Protein AF-A0A925XCR7-F1 (afdb_monomer)

Solvent-accessible surface area (backbone atoms only — not comparable to full-atom values): 6802 Å² total; per-residue (Å²): 122,42,83,70,62,66,35,85,42,50,97,49,90,92,36,72,54,32,71,37,56,42,57,34,47,94,41,34,85,82,50,46,86,72,30,68,54,57,90,93,51,77,75,72,76,43,80,83,80,85,57,98,46,69,65,56,38,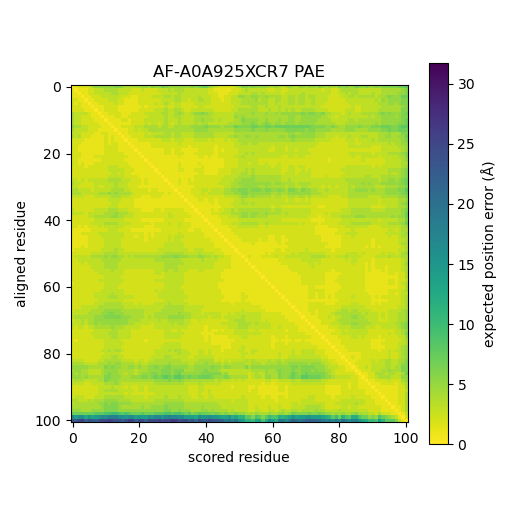41,54,50,50,54,50,52,47,71,74,43,69,85,42,89,87,65,84,79,88,85,80,91,79,67,87,76,74,75,62,95,73,82,79,51,91,54,69,92,70,43,78,91,123

Secondary structure (DSSP, 8-state):
-BSS-EEE--SSTT-SEEE-GGG-GGGHHHHSTT--PPTT-----B-----SSHHHHHHHHHHHHHHHTT-TT---------TTSS-S----SSGGGS---

Mean predicted aligned error: 2.95 Å

pLDDT: mean 95.8, std 4.24, range [63.31, 98.5]

Structure (mmCIF, N/CA/C/O backbone):
data_AF-A0A925XCR7-F1
#
_entry.id   AF-A0A925XCR7-F1
#
loop_
_atom_site.group_PDB
_atom_site.id
_atom_site.type_symbol
_atom_site.label_atom_id
_atom_site.label_alt_id
_atom_site.label_comp_id
_atom_site.label_asym_id
_atom_site.label_entity_id
_atom_site.label_seq_id
_atom_site.pdbx_PDB_ins_code
_atom_site.Cartn_x
_atom_site.Cartn_y
_atom_site.Cartn_z
_atom_site.occupancy
_atom_site.B_iso_or_equiv
_atom_site.auth_seq_id
_atom_site.auth_comp_id
_atom_site.auth_asym_id
_atom_site.auth_atom_id
_atom_site.pdbx_PDB_model_num
ATOM 1 N N . ILE A 1 1 ? 4.126 -8.905 2.747 1.00 90.75 1 ILE A N 1
ATOM 2 C CA . ILE A 1 1 ? 2.888 -8.171 3.103 1.00 90.75 1 ILE A CA 1
ATOM 3 C C . ILE A 1 1 ? 3.222 -7.279 4.283 1.00 90.75 1 ILE A C 1
ATOM 5 O O . ILE A 1 1 ? 3.778 -7.781 5.253 1.00 90.75 1 ILE A O 1
ATOM 9 N N . ALA A 1 2 ? 2.950 -5.984 4.185 1.00 96.12 2 ALA A N 1
ATOM 10 C CA . ALA A 1 2 ? 3.105 -5.044 5.282 1.00 96.12 2 ALA A CA 1
ATOM 11 C C . ALA A 1 2 ? 1.736 -4.790 5.926 1.00 96.12 2 ALA A C 1
ATOM 13 O O . ALA A 1 2 ? 0.800 -4.343 5.266 1.00 96.12 2 ALA A O 1
ATOM 14 N N . ALA A 1 3 ? 1.635 -5.083 7.224 1.00 96.62 3 ALA A N 1
ATOM 15 C CA . ALA A 1 3 ? 0.445 -4.825 8.041 1.00 96.62 3 ALA A CA 1
ATOM 16 C C . ALA A 1 3 ? 0.513 -3.468 8.774 1.00 96.62 3 ALA A C 1
ATOM 18 O O . ALA A 1 3 ? -0.361 -3.131 9.567 1.00 96.62 3 ALA A O 1
ATOM 19 N N . SER A 1 4 ? 1.576 -2.696 8.534 1.00 95.50 4 SER A N 1
ATOM 20 C CA . SER A 1 4 ? 1.891 -1.450 9.236 1.00 95.50 4 SER A CA 1
ATOM 21 C C . SER A 1 4 ? 2.313 -0.362 8.245 1.00 95.50 4 SER A C 1
ATOM 23 O O . SER A 1 4 ? 3.472 0.060 8.227 1.00 95.50 4 SER A O 1
ATOM 25 N N . GLY A 1 5 ? 1.378 0.066 7.393 1.00 95.56 5 GLY A N 1
ATOM 26 C CA . GLY A 1 5 ? 1.611 1.152 6.438 1.00 95.56 5 GLY A CA 1
ATOM 27 C C . GLY A 1 5 ? 2.134 2.412 7.138 1.00 95.56 5 GLY A C 1
ATOM 28 O O . GLY A 1 5 ? 1.644 2.806 8.202 1.00 95.56 5 GLY A O 1
ATOM 29 N N . SER A 1 6 ? 3.146 3.050 6.551 1.00 96.56 6 SER A N 1
ATOM 30 C CA . SER A 1 6 ? 3.843 4.189 7.158 1.00 96.56 6 SER A CA 1
ATOM 31 C C . SER A 1 6 ? 3.678 5.471 6.344 1.00 96.56 6 SER A C 1
ATOM 33 O O . SER A 1 6 ? 3.343 5.446 5.162 1.00 96.56 6 SER A O 1
ATOM 35 N N . LYS A 1 7 ? 3.899 6.613 6.993 1.00 95.62 7 LYS A N 1
ATOM 36 C CA . LYS A 1 7 ? 4.049 7.919 6.346 1.00 95.62 7 LYS A CA 1
ATOM 37 C C . LYS A 1 7 ? 5.367 8.556 6.770 1.00 95.62 7 LYS A C 1
ATOM 39 O O . LYS A 1 7 ? 5.871 8.278 7.861 1.00 95.62 7 LYS A O 1
ATOM 44 N N . ALA A 1 8 ? 5.892 9.435 5.921 1.00 94.50 8 ALA A N 1
ATOM 45 C CA . ALA A 1 8 ? 7.056 10.245 6.256 1.00 94.50 8 ALA A CA 1
ATOM 46 C C . ALA A 1 8 ? 6.709 11.258 7.360 1.00 94.50 8 ALA A C 1
ATOM 48 O O . ALA A 1 8 ? 5.637 11.868 7.343 1.00 94.50 8 ALA A O 1
ATOM 49 N N . GLY A 1 9 ? 7.627 11.434 8.308 1.00 94.50 9 GLY A N 1
ATOM 50 C CA . GLY A 1 9 ? 7.453 12.297 9.471 1.00 94.50 9 GLY A CA 1
ATOM 51 C C . GLY A 1 9 ? 6.632 11.668 10.598 1.00 94.50 9 GLY A C 1
ATOM 52 O O . GLY A 1 9 ? 6.069 10.573 10.492 1.00 94.50 9 GLY A O 1
ATOM 53 N N . SER A 1 10 ? 6.572 12.381 11.717 1.00 96.81 10 SER A N 1
ATOM 54 C CA . SER A 1 10 ? 5.891 11.959 12.938 1.00 96.81 10 SER A CA 1
ATOM 55 C C . SER A 1 10 ? 5.496 13.172 13.776 1.00 96.81 10 SER A C 1
ATOM 57 O O . SER A 1 10 ? 6.076 14.245 13.636 1.00 96.81 10 SER A O 1
ATOM 59 N N . ALA A 1 11 ? 4.526 12.987 14.674 1.00 94.50 11 ALA A N 1
ATOM 60 C CA . ALA A 1 11 ? 4.254 13.956 15.737 1.00 94.50 11 ALA A CA 1
ATOM 61 C C . ALA A 1 11 ? 5.389 13.994 16.780 1.00 94.50 11 ALA A C 1
ATOM 63 O O . ALA A 1 11 ? 5.552 14.983 17.487 1.00 94.50 11 ALA A O 1
ATOM 64 N N . TYR A 1 12 ? 6.180 12.921 16.868 1.00 97.00 12 TYR A N 1
ATOM 65 C CA . TYR A 1 12 ? 7.349 12.833 17.734 1.00 97.00 12 TYR A CA 1
ATOM 66 C C . TYR A 1 12 ? 8.607 13.221 16.957 1.00 97.00 12 TYR A C 1
ATOM 68 O O . TYR A 1 12 ? 8.954 12.560 15.980 1.00 97.00 12 TYR A O 1
ATOM 76 N N . SER A 1 13 ? 9.310 14.257 17.415 1.00 95.69 13 SER A N 1
ATOM 77 C CA . SER A 1 13 ? 10.455 14.860 16.712 1.00 95.69 13 SER A CA 1
ATOM 78 C C . SER A 1 13 ? 11.630 13.907 16.462 1.00 95.69 13 SER A C 1
ATOM 80 O O . SER A 1 13 ? 12.394 14.118 15.527 1.00 95.69 13 SER A O 1
ATOM 82 N N . PHE A 1 14 ? 11.767 12.848 17.263 1.00 96.81 14 PHE A N 1
ATOM 83 C CA . PHE A 1 14 ? 12.833 11.853 17.128 1.00 96.81 14 PHE A CA 1
ATOM 84 C C . PHE A 1 14 ? 12.530 10.744 16.102 1.00 96.81 14 PHE A C 1
ATOM 86 O O . PHE A 1 14 ? 13.379 9.887 15.866 1.00 96.81 14 PHE A O 1
ATOM 93 N N . LEU A 1 15 ? 11.335 10.726 15.498 1.00 97.81 15 LEU A N 1
ATO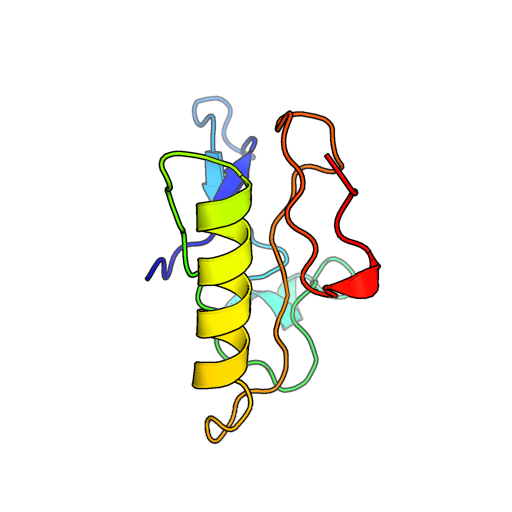M 94 C CA . LEU A 1 15 ? 10.933 9.714 14.518 1.00 97.81 15 LEU A CA 1
ATOM 95 C C . LEU A 1 15 ? 10.830 10.307 13.111 1.00 97.81 15 LEU A C 1
ATOM 97 O O . LEU A 1 15 ? 10.043 11.216 12.856 1.00 97.81 15 LEU A O 1
ATOM 101 N N . PHE A 1 16 ? 11.556 9.713 12.165 1.00 95.62 16 PHE A N 1
ATOM 102 C CA . PHE A 1 16 ? 11.508 10.088 10.746 1.00 95.62 16 PHE A CA 1
ATOM 103 C C . PHE A 1 16 ? 10.327 9.459 9.983 1.00 95.62 16 PHE A C 1
ATOM 105 O O . PHE A 1 16 ? 9.979 9.919 8.896 1.00 95.62 16 PHE A O 1
ATOM 112 N N . ALA A 1 17 ? 9.686 8.433 10.548 1.00 96.56 17 ALA A N 1
ATOM 113 C CA . ALA A 1 17 ? 8.493 7.790 10.009 1.00 96.56 17 ALA A CA 1
ATOM 114 C C . ALA A 1 17 ? 7.533 7.406 11.138 1.00 96.56 17 ALA A C 1
ATOM 116 O O . ALA A 1 17 ? 7.931 7.204 12.286 1.00 96.56 17 ALA A O 1
ATOM 117 N N . SER A 1 18 ? 6.250 7.298 10.813 1.00 97.69 18 SER A N 1
ATOM 118 C CA . SER A 1 18 ? 5.212 6.880 11.757 1.00 97.69 18 SER A CA 1
ATOM 119 C C . SER A 1 18 ? 4.073 6.173 11.032 1.00 97.69 18 SER A C 1
ATOM 121 O O . SER A 1 18 ? 4.020 6.173 9.802 1.00 97.69 18 SER A O 1
ATOM 123 N N . THR A 1 19 ? 3.135 5.587 11.781 1.00 97.44 19 THR A N 1
ATOM 124 C CA . THR A 1 19 ? 1.946 4.959 11.187 1.00 97.44 19 THR A CA 1
ATOM 125 C C . THR A 1 19 ? 1.186 5.934 10.284 1.00 97.44 19 THR A C 1
ATOM 127 O O . THR A 1 19 ? 1.012 7.123 10.614 1.00 97.44 19 THR A O 1
ATOM 130 N N . ASN A 1 20 ? 0.711 5.444 9.141 1.00 97.31 20 ASN A N 1
ATOM 131 C CA . ASN A 1 20 ? -0.145 6.209 8.246 1.00 97.31 20 ASN A CA 1
ATOM 132 C C . ASN A 1 20 ? -1.585 6.255 8.784 1.00 97.31 20 ASN A C 1
ATOM 134 O O . ASN A 1 20 ? -2.507 5.684 8.210 1.00 97.31 20 ASN A O 1
ATOM 138 N N . HIS A 1 21 ? -1.758 6.937 9.919 1.00 97.44 21 HIS A N 1
ATOM 139 C CA . HIS A 1 21 ? -3.009 6.976 10.679 1.00 97.44 21 HIS A CA 1
ATOM 140 C C . HIS A 1 21 ? -4.279 7.334 9.885 1.00 97.44 21 HIS A C 1
ATOM 142 O O . HIS A 1 21 ? -5.311 6.764 10.237 1.00 97.44 21 HIS A O 1
ATOM 148 N N . PRO A 1 22 ? -4.270 8.170 8.818 1.00 97.19 22 PRO A N 1
ATOM 149 C CA . PRO A 1 22 ? -5.462 8.376 7.993 1.00 97.19 22 PRO A CA 1
ATOM 150 C C . PRO A 1 22 ? -6.030 7.075 7.415 1.00 97.19 22 PRO A C 1
ATOM 152 O O . PRO A 1 22 ? -7.236 6.990 7.216 1.00 97.19 22 PRO A O 1
ATOM 155 N N . PHE A 1 23 ? -5.189 6.058 7.206 1.00 97.88 23 PHE A N 1
ATOM 156 C CA . PHE A 1 23 ? -5.558 4.736 6.698 1.00 97.88 23 PHE A CA 1
ATOM 157 C C . PHE A 1 23 ? -5.660 3.660 7.795 1.00 97.88 23 PHE A C 1
ATOM 159 O O . PHE A 1 23 ? -5.682 2.476 7.481 1.00 97.88 23 PHE A O 1
ATOM 166 N N . CYS A 1 24 ? -5.727 4.018 9.082 1.00 98.06 24 CYS A N 1
ATOM 167 C CA . CYS A 1 24 ? -5.956 3.040 10.152 1.00 98.06 24 CYS A CA 1
ATOM 168 C C . CYS A 1 24 ? -7.465 2.829 10.382 1.00 98.06 24 CYS A C 1
ATOM 170 O O . CYS A 1 24 ? -8.112 3.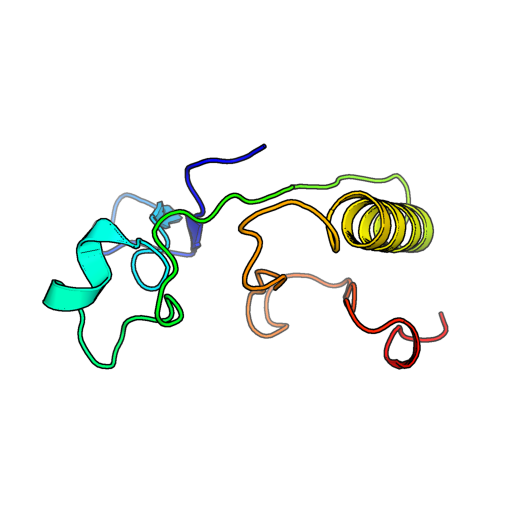743 10.903 1.00 98.06 24 CYS A O 1
ATOM 172 N N . PRO A 1 25 ? -8.037 1.638 10.093 1.00 97.75 25 PRO A N 1
ATOM 173 C CA . PRO A 1 25 ? -9.480 1.400 10.238 1.00 97.75 25 PRO A CA 1
ATOM 174 C C . PRO A 1 25 ? -9.999 1.649 11.655 1.00 97.75 25 PRO A C 1
ATOM 176 O O . PRO A 1 25 ? -11.040 2.270 11.846 1.00 97.75 25 PRO A O 1
ATOM 179 N N . THR A 1 26 ? -9.215 1.266 12.663 1.00 97.56 26 THR A N 1
ATOM 180 C CA . THR A 1 26 ? -9.545 1.456 14.083 1.00 97.56 26 THR A CA 1
ATOM 181 C C . THR A 1 26 ? -9.556 2.921 14.527 1.00 97.56 26 THR A C 1
ATOM 183 O O . THR A 1 26 ? -10.083 3.231 15.592 1.00 97.56 26 THR A O 1
ATOM 186 N N . LEU A 1 27 ? -8.992 3.833 13.728 1.00 97.44 27 LEU A N 1
ATOM 187 C CA . LEU A 1 27 ? -8.971 5.268 14.009 1.00 97.44 27 LEU A CA 1
ATOM 188 C C . LEU A 1 27 ? -10.026 6.049 13.218 1.00 97.44 27 LEU A C 1
ATOM 190 O O . LEU A 1 27 ? -10.185 7.237 13.487 1.00 97.44 27 LEU A O 1
ATOM 194 N N . ARG A 1 28 ? -10.771 5.416 12.297 1.00 97.12 28 ARG A N 1
ATOM 195 C CA . ARG A 1 28 ? -11.732 6.087 11.401 1.00 97.12 28 ARG A CA 1
ATOM 196 C C . ARG A 1 28 ? -12.703 6.997 12.160 1.00 97.12 28 ARG A C 1
ATOM 198 O O . ARG A 1 28 ? -12.748 8.191 11.885 1.00 97.12 28 ARG A O 1
ATOM 205 N N . SER A 1 29 ? -13.390 6.475 13.180 1.00 96.25 29 SER A N 1
ATOM 206 C CA . SER A 1 29 ? -14.356 7.256 13.974 1.00 96.25 29 SER A CA 1
ATOM 207 C C . SER A 1 29 ? -13.714 8.407 14.750 1.00 96.25 29 SER A C 1
ATOM 209 O O . SER A 1 29 ? -14.333 9.449 14.926 1.00 96.25 29 SER A O 1
ATOM 211 N N . LYS A 1 30 ? -12.472 8.231 15.219 1.00 97.50 30 LYS A N 1
ATOM 212 C CA . LYS A 1 30 ? -11.741 9.270 15.958 1.00 97.50 30 LYS A CA 1
ATOM 213 C C . LYS A 1 30 ? -11.238 10.377 15.031 1.00 97.50 30 LYS A C 1
ATOM 215 O O . LYS A 1 30 ? -11.156 11.525 15.451 1.00 97.50 30 LYS A O 1
ATOM 220 N N . LEU A 1 31 ? -10.843 10.018 13.812 1.00 97.38 31 LEU A N 1
ATOM 221 C CA . LEU A 1 31 ? -10.291 10.950 12.837 1.00 97.38 31 LEU A CA 1
ATOM 222 C C . LEU A 1 31 ? -11.376 11.736 12.105 1.00 97.38 31 LEU A C 1
ATOM 224 O O . LEU A 1 31 ? -11.114 12.884 11.777 1.00 97.38 31 LEU A O 1
ATOM 228 N N . GLY A 1 32 ? -12.564 11.166 11.879 1.00 97.12 32 GLY A N 1
ATOM 229 C CA . GLY A 1 32 ? -13.630 11.830 11.122 1.00 97.12 32 GLY A CA 1
ATOM 230 C C . GLY A 1 32 ? -13.197 12.114 9.681 1.00 97.12 32 GLY A C 1
ATOM 231 O O . GLY A 1 32 ? -12.592 11.252 9.046 1.00 97.12 32 GLY A O 1
ATOM 232 N N . GLU A 1 33 ? -13.455 13.332 9.198 1.00 96.31 33 GLU A N 1
ATOM 233 C CA . GLU A 1 33 ? -13.120 13.791 7.836 1.00 96.31 33 GLU A CA 1
ATOM 234 C C . GLU A 1 33 ? -11.647 13.561 7.419 1.00 96.31 33 GLU A C 1
ATOM 236 O O . GLU A 1 33 ? -11.401 13.141 6.292 1.00 96.31 33 GLU A O 1
ATOM 241 N N . PRO A 1 34 ? -10.638 13.764 8.292 1.00 97.19 34 PRO A N 1
ATOM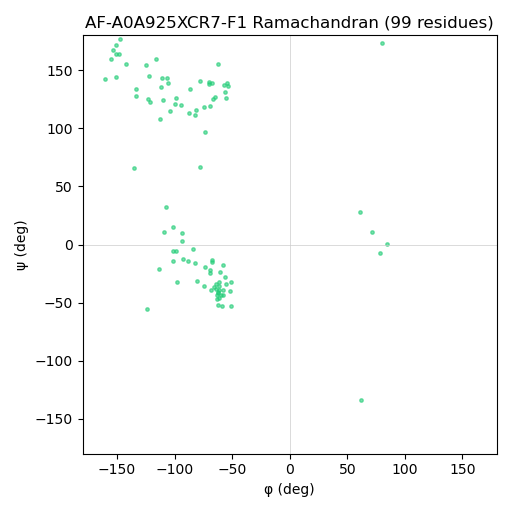 242 C CA . PRO A 1 34 ? -9.254 13.375 8.009 1.00 97.19 34 PRO A CA 1
ATOM 243 C C . PRO A 1 34 ? -8.994 11.893 7.685 1.00 97.19 34 PRO A C 1
ATOM 245 O O . PRO A 1 34 ? -7.905 11.570 7.198 1.00 97.19 34 PRO A O 1
ATOM 248 N N . SER A 1 35 ? -9.909 10.970 8.005 1.00 97.94 35 SER A N 1
ATOM 249 C CA . SER A 1 35 ? -9.731 9.556 7.671 1.00 97.94 35 SER A CA 1
ATOM 250 C C . SER A 1 35 ? -9.854 9.333 6.166 1.00 97.94 35 SER A C 1
ATOM 252 O O . SER A 1 35 ? -10.744 9.848 5.505 1.00 97.94 35 SER A O 1
ATOM 254 N N . GLN A 1 36 ? -8.969 8.501 5.629 1.00 97.19 36 GLN A N 1
ATOM 255 C CA . GLN A 1 36 ? -8.987 8.058 4.236 1.00 97.19 36 GLN A CA 1
ATOM 256 C C . GLN A 1 36 ? -9.384 6.581 4.109 1.00 97.19 36 GLN A C 1
ATOM 258 O O . GLN A 1 36 ? -9.250 5.994 3.036 1.00 97.19 36 GLN A O 1
ATOM 263 N N . VAL A 1 37 ? -9.858 5.961 5.197 1.00 97.81 37 VAL A N 1
ATOM 264 C CA . VAL A 1 37 ? -10.380 4.590 5.184 1.00 97.81 37 VAL A CA 1
ATOM 265 C C . VAL A 1 37 ? -11.763 4.604 4.525 1.00 97.81 37 VAL A C 1
ATOM 267 O O . VAL A 1 37 ? -12.665 5.245 5.067 1.00 97.81 37 VAL A O 1
ATOM 270 N N . PRO A 1 38 ? -11.964 3.905 3.391 1.00 95.88 38 PRO A N 1
ATOM 271 C CA . PRO A 1 38 ? -13.273 3.832 2.754 1.00 95.88 38 PRO A CA 1
ATOM 272 C C . PRO A 1 38 ? -14.323 3.165 3.646 1.00 95.88 38 PRO A C 1
ATOM 274 O O . PRO A 1 38 ? -14.014 2.329 4.499 1.00 95.88 38 PRO A O 1
ATOM 277 N N . ASP A 1 39 ? -15.585 3.491 3.402 1.00 94.62 39 ASP A N 1
ATOM 278 C CA . ASP A 1 39 ? -16.714 2.881 4.093 1.00 94.62 39 ASP A CA 1
ATOM 279 C C . ASP A 1 39 ? -16.712 1.352 3.929 1.00 94.62 39 ASP A C 1
ATOM 281 O O . ASP A 1 39 ? -16.429 0.818 2.857 1.00 94.62 39 ASP A O 1
ATOM 285 N N . GLY A 1 40 ? -16.995 0.634 5.020 1.00 95.62 40 GLY A N 1
ATOM 286 C CA . GLY A 1 40 ? -16.995 -0.833 5.054 1.00 95.62 40 GLY A CA 1
ATOM 287 C C . GLY A 1 40 ? -15.611 -1.492 5.154 1.00 95.62 40 GLY A C 1
ATOM 288 O O . GLY A 1 40 ? -15.537 -2.701 5.367 1.00 95.62 40 GLY A O 1
ATOM 289 N N . VAL A 1 41 ? -14.511 -0.734 5.056 1.00 97.75 41 VAL A N 1
ATOM 290 C CA . VAL A 1 41 ? -13.153 -1.287 5.167 1.00 97.75 41 VAL A CA 1
ATOM 291 C C . VAL A 1 41 ? -12.752 -1.467 6.631 1.00 97.75 41 VAL A C 1
ATOM 293 O O . VAL A 1 41 ? -12.571 -0.500 7.368 1.00 97.75 41 VAL A O 1
ATOM 296 N N . ASN A 1 42 ? -12.541 -2.724 7.030 1.00 97.38 42 ASN A N 1
ATOM 297 C CA . ASN A 1 42 ? -12.110 -3.095 8.385 1.00 97.38 42 ASN A CA 1
ATOM 298 C C . ASN A 1 42 ? -10.612 -3.426 8.488 1.00 97.38 42 ASN A C 1
ATOM 300 O O . ASN A 1 42 ? -10.071 -3.508 9.588 1.00 97.38 42 ASN A O 1
ATOM 304 N N . SER A 1 43 ? -9.931 -3.624 7.357 1.00 97.19 43 SER A N 1
ATOM 305 C CA . SER A 1 43 ? -8.506 -3.954 7.301 1.00 97.19 43 SER A CA 1
ATOM 306 C C . SER A 1 43 ? -7.884 -3.433 6.009 1.00 97.19 43 SER A C 1
ATOM 308 O O . SER A 1 43 ? -8.536 -3.429 4.967 1.00 97.19 43 SER A O 1
ATOM 310 N N . ILE A 1 44 ? -6.629 -2.988 6.083 1.00 97.75 44 ILE A N 1
ATOM 311 C CA . ILE A 1 44 ? -5.838 -2.519 4.940 1.00 97.75 44 ILE A CA 1
ATOM 312 C C . ILE A 1 44 ? -4.458 -3.168 5.035 1.00 97.75 44 ILE A C 1
ATOM 314 O O . ILE A 1 44 ? -3.801 -3.077 6.070 1.00 97.75 44 ILE A O 1
ATOM 318 N N . MET A 1 45 ? -4.028 -3.809 3.951 1.00 96.75 45 MET A N 1
ATOM 319 C CA . MET A 1 45 ? -2.719 -4.451 3.822 1.00 96.75 45 MET A CA 1
ATOM 320 C C . MET A 1 45 ? -1.970 -3.850 2.638 1.00 96.75 45 MET A C 1
ATOM 322 O O . MET A 1 45 ? -2.580 -3.523 1.621 1.00 96.75 45 MET A O 1
ATOM 326 N N . GLU A 1 46 ? -0.649 -3.738 2.752 1.00 97.81 46 GLU A N 1
ATOM 327 C CA . GLU A 1 46 ? 0.205 -3.222 1.683 1.00 97.81 46 GLU A CA 1
ATOM 328 C C . GLU A 1 46 ? 1.101 -4.328 1.108 1.00 97.81 46 GLU A C 1
ATOM 330 O O . GLU A 1 46 ? 1.713 -5.125 1.832 1.00 97.81 46 GLU A O 1
ATOM 335 N N . ILE A 1 47 ? 1.188 -4.378 -0.221 1.00 97.56 47 ILE A N 1
ATOM 336 C CA . ILE A 1 47 ? 2.144 -5.212 -0.949 1.00 97.56 47 ILE A CA 1
ATOM 337 C C . ILE A 1 47 ? 3.252 -4.301 -1.467 1.00 97.56 47 ILE A C 1
ATOM 339 O O . ILE A 1 47 ? 3.012 -3.437 -2.304 1.00 97.56 47 ILE A O 1
ATOM 343 N N . ILE A 1 48 ? 4.466 -4.502 -0.957 1.00 97.75 48 ILE A N 1
ATOM 344 C CA . ILE A 1 48 ? 5.657 -3.752 -1.365 1.00 97.75 48 ILE A CA 1
ATOM 345 C C . ILE A 1 48 ? 6.419 -4.606 -2.375 1.00 97.75 48 ILE A C 1
ATOM 347 O O . ILE A 1 48 ? 6.730 -5.764 -2.090 1.00 97.75 48 ILE A O 1
ATOM 351 N N . ILE A 1 49 ? 6.713 -4.035 -3.542 1.00 98.12 49 ILE A N 1
ATOM 352 C CA . ILE A 1 49 ? 7.368 -4.727 -4.653 1.00 98.12 49 ILE A CA 1
ATOM 353 C C . ILE A 1 49 ? 8.667 -3.998 -4.985 1.00 98.12 49 ILE A C 1
ATOM 355 O O . ILE A 1 49 ? 8.652 -2.820 -5.334 1.00 98.12 49 ILE A O 1
ATOM 359 N N . ASN A 1 50 ? 9.779 -4.730 -4.933 1.00 97.88 50 ASN A N 1
ATOM 360 C CA . ASN A 1 50 ? 11.061 -4.287 -5.470 1.00 97.88 50 ASN A CA 1
ATOM 361 C C . ASN A 1 50 ? 11.349 -5.062 -6.756 1.00 97.88 50 ASN A C 1
ATOM 363 O O . ASN A 1 50 ? 11.060 -6.255 -6.846 1.00 97.88 50 ASN A O 1
ATOM 367 N N . GLY A 1 51 ? 11.950 -4.401 -7.739 1.00 96.88 51 GLY A N 1
ATOM 368 C CA . GLY A 1 51 ? 12.305 -5.008 -9.017 1.00 96.88 51 GLY A CA 1
ATOM 369 C C . GLY A 1 51 ? 13.563 -4.380 -9.599 1.00 96.88 51 GLY A C 1
ATOM 370 O O . GLY A 1 51 ? 14.000 -3.315 -9.165 1.00 96.88 51 GLY A O 1
ATOM 371 N N . ARG A 1 52 ? 14.155 -5.062 -10.581 1.00 97.19 52 ARG A N 1
ATOM 372 C CA . ARG A 1 52 ? 15.385 -4.620 -11.256 1.00 97.19 52 ARG A CA 1
ATOM 373 C C . ARG A 1 52 ? 15.189 -3.385 -12.144 1.00 97.19 52 ARG A C 1
ATOM 375 O O . ARG A 1 52 ? 16.153 -2.676 -12.408 1.00 97.19 52 ARG A O 1
ATOM 382 N N . ASP A 1 53 ? 13.964 -3.150 -12.608 1.00 95.94 53 ASP A N 1
ATOM 383 C CA . ASP A 1 53 ? 13.568 -2.016 -13.441 1.00 95.94 53 ASP A CA 1
ATOM 384 C C . ASP A 1 53 ? 12.075 -1.683 -13.247 1.00 95.94 53 ASP A C 1
ATOM 386 O O . ASP A 1 53 ? 11.318 -2.445 -12.636 1.00 95.94 53 ASP A O 1
ATOM 390 N N . VAL A 1 54 ? 11.656 -0.517 -13.754 1.00 95.69 54 VAL A N 1
ATOM 391 C CA . VAL A 1 54 ? 10.277 -0.004 -13.645 1.00 95.69 54 VAL A CA 1
ATOM 392 C C . VAL A 1 54 ? 9.277 -0.938 -14.322 1.00 95.69 54 VAL A C 1
ATOM 394 O O . VAL A 1 54 ? 8.203 -1.171 -13.771 1.00 95.69 54 VAL A O 1
ATOM 397 N N . LYS A 1 55 ? 9.637 -1.511 -15.478 1.00 95.69 55 LYS A N 1
ATOM 398 C CA . LYS A 1 55 ? 8.772 -2.435 -16.218 1.00 95.69 55 LYS A CA 1
ATOM 399 C C . LYS A 1 55 ? 8.457 -3.679 -15.387 1.00 95.69 55 LYS A C 1
ATOM 401 O O . LYS A 1 55 ? 7.298 -4.053 -15.274 1.00 95.69 55 LYS A O 1
ATOM 406 N N . THR A 1 56 ? 9.463 -4.271 -14.748 1.00 97.75 56 THR A N 1
ATOM 407 C CA . THR A 1 56 ? 9.313 -5.444 -13.878 1.00 97.75 56 THR A CA 1
ATOM 408 C C . THR A 1 56 ? 8.376 -5.141 -12.708 1.00 97.75 56 THR A C 1
ATOM 410 O O . THR A 1 56 ? 7.511 -5.951 -12.387 1.00 97.75 56 THR A O 1
ATOM 413 N N . VAL A 1 57 ? 8.517 -3.970 -12.073 1.00 97.81 57 VAL A N 1
ATOM 414 C CA . VAL A 1 57 ? 7.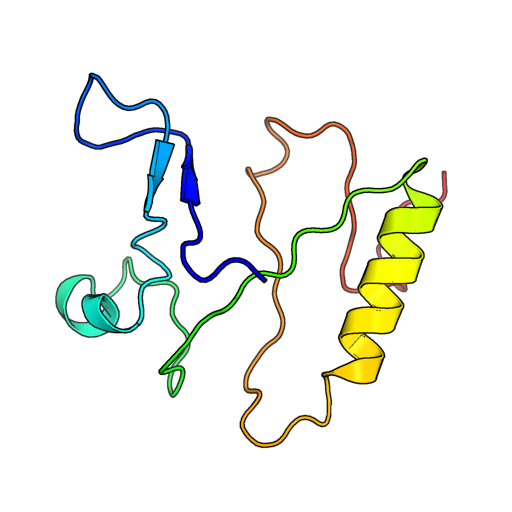638 -3.563 -10.963 1.00 97.81 57 VAL A CA 1
ATOM 415 C C . VAL A 1 57 ? 6.211 -3.300 -11.452 1.00 97.81 57 VAL A C 1
ATOM 417 O O . VAL A 1 57 ? 5.258 -3.689 -10.776 1.00 97.81 57 VAL A O 1
ATOM 420 N N . PHE A 1 58 ? 6.046 -2.684 -12.624 1.00 97.75 58 PHE A N 1
ATOM 421 C CA . PHE A 1 58 ? 4.739 -2.467 -13.244 1.00 97.75 58 PHE A CA 1
ATOM 422 C C . PHE A 1 58 ? 4.041 -3.794 -13.570 1.00 97.75 58 PHE A C 1
ATOM 424 O O . PHE A 1 58 ? 2.924 -4.013 -13.103 1.00 97.75 58 PHE A O 1
ATOM 431 N N . ASP A 1 59 ? 4.714 -4.704 -14.277 1.00 97.88 59 ASP A N 1
ATOM 432 C CA . ASP A 1 59 ? 4.173 -6.020 -14.636 1.00 97.88 59 ASP A CA 1
ATOM 433 C C . ASP A 1 59 ? 3.781 -6.814 -13.376 1.00 97.88 59 ASP A C 1
ATOM 435 O O . ASP A 1 59 ? 2.694 -7.389 -13.307 1.00 97.88 59 ASP A O 1
ATOM 439 N N . ALA A 1 60 ? 4.624 -6.789 -12.336 1.00 98.50 60 ALA A N 1
ATOM 440 C CA . ALA A 1 60 ? 4.326 -7.423 -11.053 1.00 98.50 60 ALA A CA 1
ATOM 441 C C . ALA A 1 60 ? 3.119 -6.783 -10.345 1.00 98.50 60 ALA A C 1
ATOM 443 O O . ALA A 1 60 ? 2.302 -7.492 -9.760 1.00 98.50 60 ALA A O 1
ATOM 444 N N . THR A 1 61 ? 2.970 -5.458 -10.422 1.00 98.31 61 THR A N 1
ATOM 445 C CA . THR A 1 61 ? 1.810 -4.746 -9.865 1.00 98.31 61 THR A CA 1
ATOM 446 C C . THR A 1 61 ? 0.522 -5.175 -10.567 1.00 98.31 61 THR A C 1
ATOM 448 O O . THR A 1 61 ? -0.450 -5.516 -9.896 1.00 98.31 61 THR A O 1
ATOM 451 N N . GLN A 1 62 ? 0.523 -5.234 -11.903 1.00 98.38 62 GLN A N 1
ATOM 452 C CA . GLN A 1 62 ? -0.630 -5.693 -12.686 1.00 98.38 62 GLN A CA 1
ATOM 453 C C . GLN A 1 62 ? -0.978 -7.158 -12.381 1.00 98.38 62 GLN A C 1
ATOM 455 O O . GLN A 1 62 ? -2.149 -7.489 -12.198 1.00 98.38 62 GLN A O 1
ATOM 460 N N . ALA A 1 63 ? 0.029 -8.026 -12.234 1.00 98.44 63 ALA A N 1
ATOM 461 C CA . ALA A 1 63 ? -0.177 -9.420 -11.849 1.00 98.44 63 ALA A CA 1
ATOM 462 C C . ALA A 1 63 ? -0.818 -9.555 -10.455 1.00 98.44 63 ALA A C 1
ATOM 464 O O . ALA A 1 63 ? -1.738 -10.351 -10.279 1.00 98.44 63 ALA A O 1
ATOM 465 N N . VAL A 1 64 ? -0.384 -8.753 -9.473 1.00 97.81 64 VAL A N 1
ATOM 466 C CA . VAL A 1 64 ? -0.992 -8.730 -8.130 1.00 97.81 64 VAL A CA 1
ATOM 467 C C . VAL A 1 64 ? -2.446 -8.262 -8.187 1.00 97.81 64 VAL A C 1
ATOM 469 O O . VAL A 1 64 ? -3.299 -8.873 -7.545 1.00 97.81 64 VAL A O 1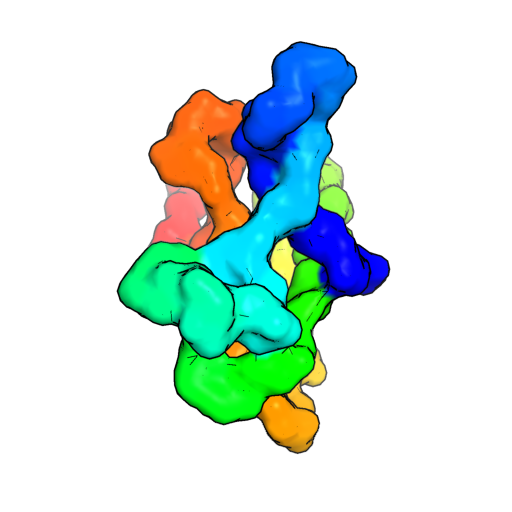
ATOM 472 N N . ILE A 1 65 ? -2.755 -7.220 -8.965 1.00 98.06 65 ILE A N 1
ATOM 473 C CA . ILE A 1 65 ? -4.136 -6.744 -9.150 1.00 98.06 65 ILE A CA 1
ATOM 474 C C . ILE A 1 65 ? -5.002 -7.868 -9.721 1.00 98.06 65 ILE A C 1
ATOM 476 O O . ILE A 1 65 ? -6.014 -8.223 -9.121 1.00 98.06 65 ILE A O 1
ATOM 480 N N . GLN A 1 66 ? -4.575 -8.482 -10.826 1.00 98.12 66 GLN A N 1
ATOM 481 C CA . GLN A 1 66 ? -5.331 -9.548 -11.483 1.00 98.12 66 GLN A CA 1
ATOM 482 C C . GLN A 1 66 ? -5.529 -10.774 -10.582 1.00 98.12 66 GLN A C 1
ATOM 484 O O . GLN A 1 66 ? -6.584 -11.400 -10.621 1.00 98.12 66 GLN A O 1
ATOM 489 N N . ALA A 1 67 ? -4.535 -11.107 -9.758 1.00 97.50 67 ALA A N 1
ATOM 490 C CA . ALA A 1 67 ? -4.613 -12.228 -8.829 1.00 97.50 67 ALA A CA 1
ATOM 491 C C . ALA A 1 67 ? -5.519 -11.958 -7.616 1.00 97.50 67 ALA A C 1
ATOM 493 O O . ALA A 1 67 ? -5.916 -12.904 -6.941 1.00 97.50 67 ALA A O 1
ATOM 494 N N . THR A 1 68 ? -5.814 -10.691 -7.303 1.00 96.12 68 THR A N 1
ATOM 495 C CA . THR A 1 68 ? -6.531 -10.316 -6.073 1.00 96.12 68 THR A CA 1
ATOM 496 C C . THR A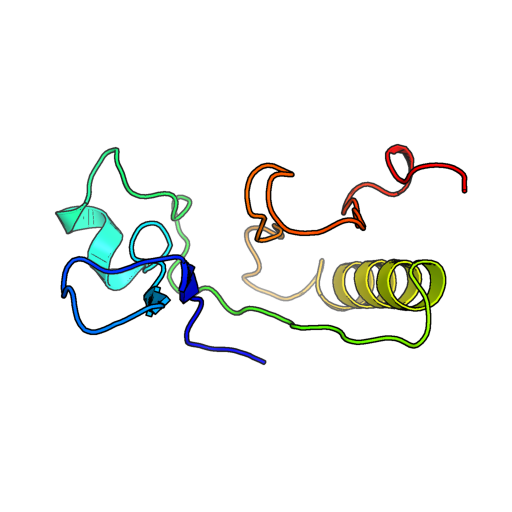 1 68 ? -7.912 -9.726 -6.311 1.00 96.12 68 THR A C 1
ATOM 498 O O . THR A 1 68 ? -8.717 -9.785 -5.386 1.00 96.12 68 THR A O 1
ATOM 501 N N . VAL A 1 69 ? -8.214 -9.208 -7.506 1.00 96.56 69 VAL A N 1
ATOM 502 C CA . VAL A 1 69 ? -9.453 -8.459 -7.790 1.00 96.56 69 VAL A CA 1
ATOM 503 C C . VAL A 1 69 ? -10.737 -9.224 -7.443 1.00 96.56 69 VAL A C 1
ATOM 505 O O . VAL A 1 69 ? -11.675 -8.617 -6.936 1.00 96.56 69 VAL A O 1
ATOM 508 N N . ASP A 1 70 ? -10.741 -10.550 -7.602 1.00 96.88 70 ASP A N 1
ATOM 509 C CA . ASP A 1 70 ? -11.894 -11.415 -7.307 1.00 96.88 70 ASP A CA 1
ATOM 510 C C . ASP A 1 70 ? -11.875 -12.004 -5.883 1.00 96.88 70 ASP A C 1
ATOM 512 O O . ASP A 1 70 ? -12.657 -12.898 -5.551 1.00 96.88 70 ASP A O 1
ATOM 516 N N . SER A 1 71 ? -10.971 -11.537 -5.016 1.00 96.56 71 SER A N 1
ATOM 517 C CA . SER A 1 71 ? -10.875 -12.035 -3.642 1.00 96.56 71 SER A CA 1
ATOM 518 C C . SER A 1 71 ? -12.146 -11.691 -2.857 1.00 96.56 71 SER A C 1
ATOM 520 O O . SER A 1 71 ? -12.505 -10.511 -2.766 1.00 96.56 71 SER A O 1
ATOM 522 N N . PRO A 1 72 ? -12.805 -12.672 -2.211 1.00 97.62 72 PRO A N 1
ATOM 523 C CA . PRO A 1 72 ? -13.980 -12.405 -1.392 1.00 97.62 72 PRO A CA 1
ATOM 524 C C . PRO A 1 72 ? -13.698 -11.353 -0.313 1.00 97.62 72 PRO A C 1
ATOM 526 O O . PRO A 1 72 ? -12.769 -11.490 0.482 1.00 97.62 72 PRO A O 1
ATOM 529 N N . GLY A 1 73 ? -14.515 -10.299 -0.280 1.00 96.81 73 GLY A N 1
ATOM 530 C CA . GLY A 1 73 ? -14.398 -9.209 0.694 1.00 96.81 73 GLY A CA 1
ATOM 531 C C . GLY A 1 73 ? -13.399 -8.105 0.331 1.00 96.81 73 GLY A C 1
ATOM 532 O O . GLY A 1 73 ? -13.270 -7.146 1.094 1.00 96.81 73 GLY A O 1
ATOM 533 N N . LEU A 1 74 ? -12.717 -8.181 -0.818 1.00 97.38 74 LEU A N 1
ATOM 534 C CA . LEU A 1 74 ? -11.924 -7.061 -1.319 1.00 97.38 74 LEU A CA 1
ATOM 535 C C . LEU A 1 74 ? -12.851 -5.922 -1.765 1.00 97.38 74 LEU A C 1
ATOM 537 O O . LEU A 1 74 ? -13.663 -6.085 -2.669 1.00 97.38 74 LEU A O 1
ATOM 541 N N . LEU A 1 75 ? -12.711 -4.752 -1.139 1.00 97.19 75 LEU A N 1
ATOM 542 C CA . LEU A 1 75 ? -13.533 -3.579 -1.464 1.00 97.19 75 LEU A CA 1
ATOM 543 C C . LEU A 1 75 ? -12.838 -2.596 -2.407 1.00 97.19 75 LEU A C 1
ATOM 545 O O . LEU A 1 75 ? -13.496 -1.903 -3.180 1.00 97.19 75 LEU A O 1
ATOM 549 N N . ARG A 1 76 ? -11.509 -2.477 -2.317 1.00 96.44 76 ARG A N 1
ATOM 550 C CA . ARG A 1 76 ? -10.750 -1.492 -3.089 1.00 96.44 76 ARG A CA 1
ATOM 551 C C . ARG A 1 76 ? -9.277 -1.862 -3.186 1.00 96.44 76 ARG A C 1
ATOM 553 O O . ARG A 1 76 ? -8.673 -2.270 -2.199 1.00 96.44 76 ARG A O 1
ATOM 560 N N . ILE A 1 77 ? -8.696 -1.594 -4.352 1.00 97.50 77 ILE A N 1
ATOM 561 C CA . ILE A 1 77 ? -7.248 -1.536 -4.564 1.00 97.50 77 ILE A CA 1
ATOM 562 C C . ILE A 1 77 ? -6.839 -0.065 -4.705 1.00 97.50 77 ILE A C 1
ATOM 564 O O . ILE A 1 77 ? -7.543 0.740 -5.318 1.00 97.50 77 ILE A O 1
ATOM 568 N N . SER A 1 78 ? -5.716 0.302 -4.093 1.00 96.94 78 SER A N 1
ATOM 569 C CA . SER A 1 78 ? -5.128 1.642 -4.160 1.00 96.94 78 SER A CA 1
ATOM 570 C C . SER A 1 78 ? -3.600 1.546 -4.084 1.00 96.94 78 SER A C 1
ATOM 572 O O . SER A 1 78 ? -3.055 0.456 -3.923 1.00 96.94 78 SER A O 1
ATOM 574 N N . ALA A 1 79 ? -2.913 2.682 -4.198 1.00 97.06 79 ALA A N 1
ATOM 575 C CA . ALA A 1 79 ? -1.461 2.779 -4.092 1.00 97.06 79 ALA A CA 1
ATOM 576 C C . ALA A 1 79 ? -1.049 3.945 -3.185 1.00 97.06 79 ALA A C 1
ATOM 578 O O . ALA A 1 79 ? -1.546 5.068 -3.323 1.00 97.06 79 ALA A O 1
ATOM 579 N N . GLY A 1 80 ? -0.104 3.684 -2.280 1.00 95.31 80 GLY A N 1
ATOM 580 C CA . GLY A 1 80 ? 0.571 4.724 -1.510 1.00 95.31 80 GLY A CA 1
ATOM 581 C C . GLY A 1 80 ? 1.499 5.551 -2.402 1.00 95.31 80 GLY A C 1
ATOM 582 O O . GLY A 1 80 ? 2.169 5.022 -3.285 1.00 95.31 80 GLY A O 1
ATOM 583 N N . ASN A 1 81 ? 1.542 6.866 -2.190 1.00 95.69 81 ASN A N 1
ATOM 584 C CA . ASN A 1 81 ? 2.462 7.759 -2.891 1.00 95.69 81 ASN A CA 1
ATOM 585 C C . ASN A 1 81 ? 2.822 8.974 -2.021 1.00 95.69 81 ASN A C 1
ATOM 587 O O . ASN A 1 81 ? 2.138 9.284 -1.049 1.00 95.69 81 ASN A O 1
ATOM 591 N N . TYR A 1 82 ? 3.885 9.683 -2.404 1.00 94.62 82 TYR A N 1
ATOM 592 C CA . TYR A 1 82 ? 4.364 10.896 -1.725 1.00 94.62 82 TYR A CA 1
ATOM 593 C C . TYR A 1 82 ? 4.077 12.168 -2.543 1.00 94.62 82 TYR A C 1
ATOM 595 O O . TYR A 1 82 ? 4.882 13.100 -2.558 1.00 94.62 82 TYR A O 1
ATOM 603 N N . GLY A 1 83 ? 2.977 12.182 -3.306 1.00 92.56 83 GLY A N 1
ATOM 604 C CA . GLY A 1 83 ? 2.576 13.321 -4.139 1.00 92.56 83 GLY A CA 1
ATOM 605 C C . GLY A 1 83 ? 3.591 13.695 -5.224 1.00 92.56 83 GLY A C 1
ATOM 606 O O . GLY A 1 83 ? 3.719 14.869 -5.557 1.00 92.56 83 GLY A O 1
ATOM 607 N N . GLY A 1 84 ? 4.375 12.727 -5.710 1.00 92.62 84 GLY A N 1
ATOM 608 C CA . GLY A 1 84 ? 5.424 12.951 -6.713 1.00 92.62 84 GLY A CA 1
ATOM 609 C C . GLY A 1 84 ? 6.664 13.702 -6.210 1.00 92.62 84 GLY A C 1
ATOM 61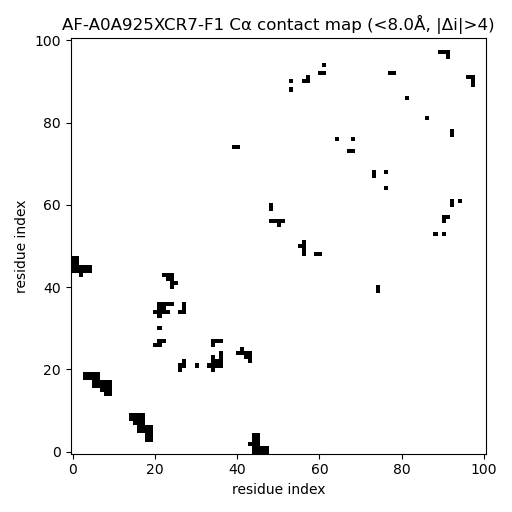0 O O . GLY A 1 84 ? 7.493 14.099 -7.018 1.00 92.62 84 GLY A O 1
ATOM 611 N N . ARG A 1 85 ? 6.815 13.905 -4.892 1.00 90.81 85 ARG A N 1
ATOM 612 C CA . ARG A 1 85 ? 7.903 14.723 -4.318 1.00 90.81 85 ARG A CA 1
ATOM 613 C C . ARG A 1 85 ? 9.164 13.947 -3.929 1.00 90.81 85 ARG A C 1
ATOM 615 O O . ARG A 1 85 ? 10.168 14.572 -3.611 1.00 90.81 85 ARG A O 1
ATOM 622 N N . LEU A 1 86 ? 9.105 12.613 -3.897 1.00 91.31 86 LEU A N 1
ATOM 623 C CA . LEU A 1 86 ? 10.187 11.769 -3.368 1.00 91.31 86 LEU A CA 1
ATOM 624 C C . LEU A 1 86 ? 10.692 10.741 -4.388 1.00 91.31 86 LEU A C 1
ATOM 626 O O . LEU A 1 86 ? 11.881 10.693 -4.691 1.00 91.31 86 LEU A O 1
ATOM 630 N N . GLY A 1 87 ? 9.789 9.913 -4.918 1.00 90.88 87 GLY A N 1
ATOM 631 C CA . GLY A 1 87 ? 10.125 8.900 -5.916 1.00 90.88 87 GLY A CA 1
ATOM 632 C C . GLY A 1 87 ? 10.305 9.499 -7.310 1.00 90.88 87 GLY A C 1
ATOM 633 O O . GLY A 1 87 ? 9.541 10.369 -7.715 1.00 90.88 87 GLY A O 1
ATOM 634 N N . LYS A 1 88 ? 11.296 8.998 -8.056 1.00 90.62 88 LYS A N 1
ATOM 635 C CA . LYS A 1 88 ? 11.536 9.360 -9.468 1.00 90.62 88 LYS A CA 1
ATOM 636 C C . LYS A 1 88 ? 10.757 8.491 -10.461 1.00 90.62 88 LYS A C 1
ATOM 638 O O . LYS A 1 88 ? 10.705 8.810 -11.640 1.00 90.62 88 LYS A O 1
ATOM 643 N N . SER A 1 89 ? 10.214 7.369 -9.992 1.00 93.25 89 SER A N 1
ATOM 644 C CA . SER A 1 89 ? 9.460 6.407 -10.799 1.00 93.25 89 SER A CA 1
ATOM 645 C C . SER A 1 89 ? 7.994 6.429 -10.392 1.00 93.25 89 SER A C 1
ATOM 647 O O . SER A 1 89 ? 7.686 6.553 -9.206 1.00 93.25 89 SER A O 1
ATOM 649 N N . PHE A 1 90 ? 7.107 6.266 -11.370 1.00 94.38 90 PHE A N 1
ATOM 650 C CA . PHE A 1 90 ? 5.663 6.220 -11.170 1.00 94.38 90 PHE A CA 1
ATOM 651 C C . PHE A 1 90 ? 5.124 4.908 -11.734 1.00 94.38 90 PHE A C 1
ATOM 653 O O . PHE A 1 90 ? 5.361 4.584 -12.899 1.00 94.38 90 PHE A O 1
ATOM 660 N N . ILE A 1 91 ? 4.410 4.161 -10.895 1.00 96.69 91 ILE A N 1
ATOM 661 C CA . ILE A 1 91 ? 3.709 2.934 -11.272 1.00 96.69 91 ILE A CA 1
ATOM 662 C C . ILE A 1 91 ? 2.219 3.234 -11.152 1.00 96.69 91 ILE A C 1
ATOM 664 O O . ILE A 1 91 ? 1.703 3.419 -10.049 1.00 96.69 91 ILE A O 1
ATOM 668 N N . TYR A 1 92 ? 1.541 3.350 -12.287 1.00 96.62 92 TYR A N 1
ATOM 669 C CA . TYR A 1 92 ? 0.110 3.605 -12.332 1.00 96.62 92 TYR A CA 1
ATOM 670 C C . TYR A 1 92 ? -0.646 2.278 -12.258 1.00 96.62 92 TYR A C 1
ATOM 672 O O . TYR A 1 92 ? -0.317 1.318 -12.949 1.00 96.62 92 TYR A O 1
ATOM 680 N N . LEU A 1 93 ? -1.682 2.228 -11.416 1.00 97.38 93 LEU A N 1
ATOM 681 C CA . LEU A 1 93 ? -2.550 1.048 -11.306 1.00 97.38 93 LEU A CA 1
ATOM 682 C C . LEU A 1 93 ? -3.341 0.811 -12.595 1.00 97.38 93 LEU A C 1
ATOM 684 O O . LEU A 1 93 ? -3.548 -0.325 -13.000 1.00 97.38 93 LEU A O 1
ATOM 688 N N . HIS A 1 94 ? -3.755 1.903 -13.230 1.00 96.50 94 HIS A N 1
ATOM 689 C CA . HIS A 1 94 ? -4.424 1.909 -14.518 1.00 96.50 94 HIS A CA 1
ATOM 690 C C . HIS A 1 94 ? -3.381 1.811 -15.641 1.00 96.50 94 HIS A C 1
ATOM 692 O O . HIS A 1 94 ? -2.602 2.760 -15.803 1.00 96.50 94 HIS A O 1
ATOM 698 N N . PRO A 1 95 ? -3.324 0.691 -16.386 1.00 95.62 95 PRO A N 1
ATOM 699 C CA . PRO A 1 95 ? -2.251 0.430 -17.343 1.00 95.62 95 PRO A CA 1
ATOM 700 C C . PRO A 1 95 ? -2.190 1.471 -18.466 1.00 95.62 95 PRO A C 1
ATOM 702 O O . PRO A 1 95 ? -1.105 1.835 -18.906 1.00 95.62 95 PRO A O 1
ATOM 705 N N . GLU A 1 96 ? -3.329 2.031 -18.874 1.00 95.94 96 GLU A N 1
ATOM 706 C CA . GLU A 1 96 ? -3.421 3.064 -19.907 1.00 95.94 96 GLU A CA 1
ATOM 707 C C . GLU A 1 96 ? -2.801 4.411 -19.499 1.00 95.94 96 GLU A C 1
ATOM 709 O O . GLU A 1 96 ? -2.593 5.280 -20.342 1.00 95.94 96 GLU A O 1
ATOM 714 N N . ARG A 1 97 ? -2.508 4.600 -18.206 1.00 95.38 97 ARG A N 1
ATOM 715 C CA . ARG A 1 97 ? -1.856 5.805 -17.671 1.00 95.38 97 ARG A CA 1
ATOM 716 C C . 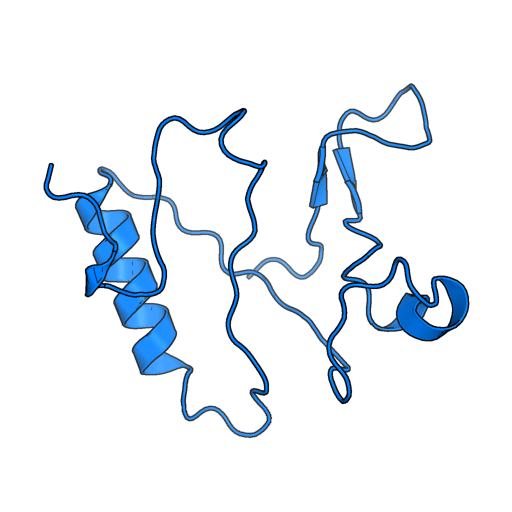ARG A 1 97 ? -0.360 5.626 -17.453 1.00 95.38 97 ARG A C 1
ATOM 718 O O . ARG A 1 97 ? 0.302 6.589 -17.067 1.00 95.38 97 ARG A O 1
ATOM 725 N N . GLN A 1 98 ? 0.168 4.417 -17.639 1.00 95.00 98 GLN A N 1
ATOM 726 C CA . GLN A 1 98 ? 1.583 4.156 -17.432 1.00 95.00 98 GLN A CA 1
ATOM 727 C C . GLN A 1 98 ? 2.400 4.918 -18.491 1.00 95.00 98 GLN A C 1
ATOM 729 O O . GLN A 1 98 ? 2.143 4.749 -19.684 1.00 95.00 98 GLN A O 1
ATOM 734 N N . PRO A 1 99 ? 3.376 5.757 -18.092 1.00 88.00 99 PRO A N 1
ATOM 735 C CA . PRO A 1 99 ? 4.211 6.471 -19.045 1.00 88.00 99 PRO A CA 1
ATOM 736 C C . PRO A 1 99 ? 4.915 5.506 -19.997 1.00 88.00 99 PRO A C 1
ATOM 738 O O . PRO A 1 99 ? 5.535 4.537 -19.556 1.00 88.00 99 PRO A O 1
ATOM 741 N N . VAL A 1 100 ? 4.832 5.803 -21.294 1.00 76.88 100 VAL A N 1
ATOM 742 C CA . VAL A 1 100 ? 5.620 5.126 -22.324 1.00 76.88 100 VAL A CA 1
ATOM 743 C C . VAL A 1 100 ? 7.049 5.642 -22.189 1.00 76.88 100 VAL A C 1
ATOM 745 O O . VAL A 1 100 ? 7.359 6.755 -22.608 1.00 76.88 100 VAL A O 1
ATOM 748 N N . THR A 1 101 ? 7.876 4.879 -21.484 1.00 63.31 101 THR A N 1
ATOM 749 C CA . THR A 1 101 ? 9.330 5.077 -21.406 1.00 63.31 101 THR A CA 1
ATOM 750 C C . THR A 1 101 ? 10.015 4.535 -22.640 1.00 63.31 101 THR A C 1
ATOM 752 O O . THR A 1 101 ? 9.661 3.393 -23.016 1.00 63.31 101 THR A O 1
#

Foldseek 3Di:
DDQFDKDADDPDPVDRIDGPQLCQLVCPVVCPPSRPHDPPDPGDDDDDDDDPDLVVRLVVLQVVCVVPVPPPPDDDDDDDDDVCPPDPADRDSPPVPHDPD

Radius of gyration: 15.26 Å; Cα contacts (8 Å, |Δi|>4): 94; chains: 1; bounding box: 32×27×40 Å

Sequence (101 aa):
IAASGSKAGSAYSFLFASTNHPFCPTLRSKLGEPSQVPDGVNSIMEIIINGRDVKTVFDATQAVIQATVDSPGLLRISAGNYGGRLGKSFIYLHPERQPVT